Protein AF-A0A087SQ66-F1 (afdb_monomer_lite)

Organism: Auxenochlorella protothecoides (NCBI:txid3075)

Sequence (117 aa):
MSAVRVSTLQILRPRSTKIIVAVECLKVEQKACSADKDGSVGYHNKGRNNFGTMNDGDDSIGNSDVGHANWGNNNIGKGNRCFNKTGNRKVINDCSLLEFRKHAWVLDSPLPPSKKA

Foldseek 3Di:
DDPDDPDPPPPPDPDDDDDDDQDDDDDVPDDAFDQDPQCEGAECEDHHNEYAYNEDEYCEDEEVEYYECHYFYCEYEDNHHAYNHYYYDDDPDPDDVVRCVVRVVPSPRPDDPPDDD

Radius of gyration: 15.57 Å; chains: 1; bounding box: 50×26×34 Å

Secondary structure (DSSP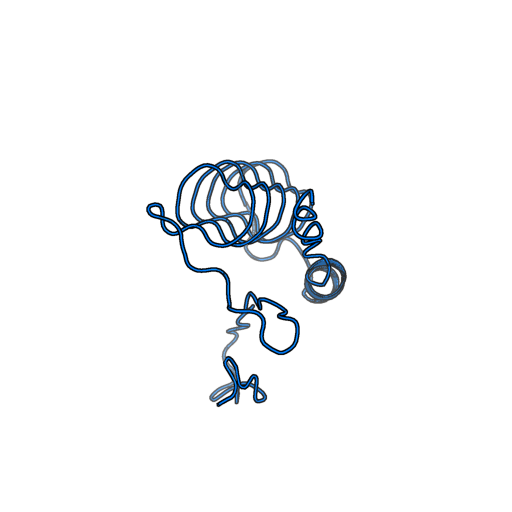, 8-state):
--S---------S-SS--PPPP-----TTPPPPPP-TTS-EEES-BSSS-EEES-EEES-EEES-EEES-EEES-EEES-EEES-BS---SS-SS-HHHHHHHTT----PPPPP---

pLDDT: mean 73.77, std 20.64, range [26.67, 98.19]

Structure (mmCIF, N/CA/C/O backbone):
data_AF-A0A087SQ66-F1
#
_entry.id   AF-A0A087SQ66-F1
#
loop_
_atom_site.group_PDB
_atom_site.id
_atom_site.type_symbol
_atom_site.label_atom_id
_atom_site.label_alt_id
_atom_site.label_comp_id
_atom_site.label_asym_id
_atom_site.label_entity_id
_atom_site.label_seq_id
_atom_site.pdbx_PDB_ins_code
_atom_site.Cartn_x
_atom_site.Cartn_y
_atom_site.Cartn_z
_atom_site.occupancy
_atom_site.B_iso_or_equiv
_atom_site.auth_seq_id
_atom_site.auth_comp_id
_atom_site.auth_asym_id
_atom_site.auth_atom_id
_atom_site.pdbx_PDB_model_num
ATOM 1 N N . MET A 1 1 ? -23.210 -12.530 13.214 1.00 34.12 1 MET A N 1
ATOM 2 C CA . MET A 1 1 ? -21.766 -12.812 13.051 1.00 34.12 1 MET A CA 1
ATOM 3 C C . MET A 1 1 ? -21.075 -11.497 12.739 1.00 34.12 1 MET A C 1
ATOM 5 O O . MET A 1 1 ? -21.496 -10.836 11.801 1.00 34.12 1 MET A O 1
ATOM 9 N N . SER A 1 2 ? -20.102 -11.070 13.544 1.00 26.67 2 SER A N 1
ATOM 10 C CA . SER A 1 2 ? -19.369 -9.819 13.295 1.00 26.67 2 SER A CA 1
ATOM 11 C C . SER A 1 2 ? -18.271 -10.061 12.262 1.00 26.67 2 SER A C 1
ATOM 13 O O . SER A 1 2 ? -17.479 -10.982 12.438 1.00 26.67 2 SER A O 1
ATOM 15 N N . ALA A 1 3 ? -18.226 -9.241 11.207 1.00 30.75 3 ALA A N 1
ATOM 16 C CA . ALA A 1 3 ? -17.282 -9.396 10.096 1.00 30.75 3 ALA A CA 1
ATOM 17 C C . ALA A 1 3 ? -15.813 -9.203 10.513 1.00 30.75 3 ALA A C 1
ATOM 19 O O . ALA A 1 3 ? -14.926 -9.785 9.903 1.00 30.75 3 ALA A O 1
ATOM 20 N N . VAL A 1 4 ? -15.553 -8.459 11.593 1.00 29.55 4 VAL A N 1
ATOM 21 C CA . VAL A 1 4 ? -14.237 -8.372 12.234 1.00 29.55 4 VAL A CA 1
ATOM 22 C C . VAL A 1 4 ? -14.434 -8.189 13.738 1.00 29.55 4 VAL A C 1
ATOM 24 O O . VAL A 1 4 ? -15.191 -7.322 14.176 1.00 29.55 4 VAL A O 1
ATOM 27 N N . ARG A 1 5 ? -13.743 -9.000 14.547 1.00 29.88 5 ARG A N 1
ATOM 28 C CA . ARG A 1 5 ? -13.619 -8.809 15.997 1.00 29.88 5 ARG A CA 1
ATOM 29 C C . ARG A 1 5 ? -12.195 -8.347 16.274 1.00 29.88 5 ARG A C 1
ATOM 31 O O . ARG A 1 5 ? -11.292 -9.165 16.409 1.00 29.88 5 ARG A O 1
ATOM 38 N N . VAL A 1 6 ? -11.990 -7.034 16.337 1.00 36.66 6 VAL A N 1
ATOM 39 C CA . VAL A 1 6 ? -10.706 -6.462 16.760 1.00 36.66 6 VAL A CA 1
ATOM 40 C C . VAL A 1 6 ? -10.644 -6.546 18.287 1.00 36.66 6 VAL A C 1
ATOM 42 O O . VAL A 1 6 ? -10.864 -5.569 18.994 1.00 36.66 6 VAL A O 1
ATOM 45 N N . SER A 1 7 ? -10.424 -7.749 18.824 1.00 38.28 7 SER A N 1
ATOM 46 C CA . SER A 1 7 ? -9.922 -7.856 20.194 1.00 38.28 7 SER A CA 1
ATOM 47 C C . SER A 1 7 ? -8.519 -7.264 20.231 1.00 38.28 7 SER A C 1
ATOM 49 O O . SER A 1 7 ? -7.805 -7.310 19.227 1.00 38.28 7 SER A O 1
ATOM 51 N N . THR A 1 8 ? -8.105 -6.739 21.383 1.00 40.25 8 THR A N 1
ATOM 52 C CA . THR A 1 8 ? -6.703 -6.412 21.653 1.00 40.25 8 THR A CA 1
ATOM 53 C C . THR A 1 8 ? -5.856 -7.592 21.201 1.00 40.25 8 THR A C 1
ATOM 55 O O . THR A 1 8 ? -5.949 -8.678 21.771 1.00 40.25 8 THR A O 1
ATOM 58 N N . LEU A 1 9 ? -5.106 -7.407 20.113 1.00 46.34 9 LEU A N 1
ATOM 59 C CA . LEU A 1 9 ? -4.215 -8.421 19.582 1.00 46.34 9 LEU A CA 1
ATOM 60 C C . LEU A 1 9 ? -3.255 -8.757 20.720 1.00 46.34 9 LEU A C 1
ATOM 62 O O . LEU A 1 9 ? -2.456 -7.908 21.122 1.00 46.34 9 LEU A O 1
ATOM 66 N N . GLN A 1 10 ? -3.421 -9.927 21.334 1.00 40.41 10 GLN A N 1
ATOM 67 C CA . GLN A 1 10 ? -2.623 -10.288 22.493 1.00 40.41 10 GLN A CA 1
ATOM 68 C C . GLN A 1 10 ? -1.187 -10.415 21.988 1.00 40.41 10 GLN A C 1
ATOM 70 O O . GLN A 1 10 ? -0.874 -11.282 21.174 1.00 40.41 10 GLN A O 1
ATOM 75 N N . ILE A 1 11 ? -0.328 -9.476 22.384 1.00 47.03 11 ILE A N 1
ATOM 76 C CA . ILE A 1 11 ? 1.077 -9.470 21.987 1.00 47.03 11 ILE A CA 1
ATOM 77 C C . ILE A 1 11 ? 1.724 -10.653 22.708 1.00 47.03 11 ILE A C 1
ATOM 79 O O . ILE A 1 11 ? 2.097 -10.553 23.872 1.00 47.03 11 ILE A O 1
ATOM 83 N N . LEU A 1 12 ? 1.808 -11.795 22.020 1.00 45.75 12 LEU A N 1
ATOM 84 C CA . LEU A 1 12 ? 2.197 -13.075 22.617 1.00 45.75 12 LEU A CA 1
ATOM 85 C C . LEU A 1 12 ? 3.647 -13.102 23.121 1.00 45.75 12 LEU A C 1
ATOM 87 O O . LEU A 1 12 ? 3.969 -13.980 23.912 1.00 45.75 12 LEU A O 1
ATOM 91 N N . ARG A 1 13 ? 4.512 -12.161 22.701 1.00 48.34 13 ARG A N 1
ATOM 92 C CA . ARG A 1 13 ? 5.899 -11.974 23.175 1.00 48.34 13 ARG A CA 1
ATOM 93 C C . ARG A 1 13 ? 6.389 -10.543 22.881 1.00 48.34 13 ARG A C 1
ATOM 95 O O . ARG A 1 13 ? 6.187 -10.066 21.763 1.00 48.34 13 ARG A O 1
ATOM 102 N N . PRO A 1 14 ? 7.100 -9.866 23.804 1.00 43.00 14 PRO A N 1
ATOM 103 C CA . PRO A 1 14 ? 7.716 -8.566 23.551 1.00 43.00 14 PRO A CA 1
ATOM 104 C C . PRO A 1 14 ? 8.970 -8.735 22.678 1.00 43.00 14 PRO A C 1
ATOM 106 O O . PRO A 1 14 ? 10.099 -8.716 23.156 1.00 43.00 14 PRO A O 1
ATOM 109 N N . ARG A 1 15 ? 8.782 -8.921 21.370 1.00 42.44 15 ARG A N 1
ATOM 110 C CA . ARG A 1 15 ? 9.817 -8.682 20.354 1.00 42.44 15 ARG A CA 1
ATOM 111 C C . ARG A 1 15 ? 9.201 -7.900 19.195 1.00 42.44 15 ARG A C 1
ATOM 113 O O . ARG A 1 15 ? 8.535 -8.473 18.340 1.00 42.44 15 ARG A O 1
ATOM 120 N N . SER A 1 16 ? 9.373 -6.576 19.285 1.00 54.31 16 SER A N 1
ATOM 121 C CA . SER A 1 16 ? 9.399 -5.515 18.250 1.00 54.31 16 SER A CA 1
ATOM 122 C C . SER A 1 16 ? 8.423 -5.515 17.061 1.00 54.31 16 SER A C 1
ATOM 124 O O . SER A 1 16 ? 8.522 -4.622 16.222 1.00 54.31 16 SER A O 1
ATOM 126 N N . THR A 1 17 ? 7.456 -6.422 16.966 1.00 50.44 17 THR A N 1
ATOM 127 C CA . THR A 1 17 ? 6.566 -6.481 15.804 1.00 50.44 17 THR A CA 1
ATOM 128 C C . THR A 1 17 ? 5.326 -5.645 16.076 1.00 50.44 17 THR A C 1
ATOM 130 O O . THR A 1 17 ? 4.372 -6.088 16.711 1.00 50.44 17 THR A O 1
ATOM 133 N N . LYS A 1 18 ? 5.357 -4.393 15.618 1.00 51.81 18 LYS A N 1
ATOM 134 C CA . LYS A 1 18 ? 4.168 -3.543 15.540 1.00 51.81 18 LYS A CA 1
ATOM 135 C C . LYS A 1 18 ? 3.456 -3.873 14.232 1.00 51.81 18 LYS A C 1
ATOM 137 O O . LYS A 1 18 ? 3.949 -3.535 13.162 1.00 51.81 18 LYS A O 1
ATOM 142 N N . ILE A 1 19 ? 2.329 -4.568 14.332 1.00 51.38 19 ILE A N 1
ATOM 143 C CA . ILE A 1 19 ? 1.433 -4.813 13.203 1.00 51.38 19 ILE A CA 1
ATOM 144 C C . ILE A 1 19 ? 0.613 -3.541 13.020 1.00 51.38 19 ILE A C 1
ATOM 146 O O . ILE A 1 19 ? -0.027 -3.076 13.963 1.00 51.38 19 ILE A O 1
ATOM 150 N N . ILE A 1 20 ? 0.643 -2.966 11.828 1.00 54.22 20 ILE A N 1
ATOM 151 C CA . ILE A 1 20 ? -0.335 -1.955 11.443 1.00 54.22 20 ILE A CA 1
ATOM 152 C C . ILE A 1 20 ? -1.346 -2.702 10.569 1.00 54.22 20 ILE A C 1
ATOM 154 O O . ILE A 1 20 ? -0.986 -3.361 9.594 1.00 54.22 20 ILE A O 1
ATOM 158 N N . VAL A 1 21 ? -2.600 -2.660 10.999 1.00 58.91 21 VAL A N 1
ATOM 159 C CA . VAL A 1 21 ? -3.731 -3.323 10.353 1.00 58.91 21 VAL A CA 1
ATOM 160 C C . VAL A 1 21 ? -4.468 -2.253 9.564 1.00 58.91 21 VAL A C 1
ATOM 162 O O . VAL A 1 21 ? -4.837 -1.227 10.136 1.00 58.91 21 VAL A O 1
ATOM 165 N N . ALA A 1 22 ? -4.670 -2.476 8.270 1.00 62.38 22 ALA A N 1
ATOM 166 C CA . ALA A 1 22 ? -5.616 -1.680 7.510 1.00 62.38 22 ALA A CA 1
ATOM 167 C C . ALA A 1 22 ? -7.026 -2.196 7.833 1.00 62.38 22 ALA A C 1
ATOM 169 O O . ALA A 1 22 ? -7.284 -3.397 7.748 1.00 62.38 22 ALA A O 1
ATOM 170 N N . VAL A 1 23 ? -7.906 -1.309 8.296 1.00 67.44 23 VAL A N 1
ATOM 171 C CA . VAL A 1 23 ? -9.267 -1.654 8.722 1.00 67.44 23 VAL A CA 1
ATOM 172 C C . VAL A 1 23 ? -10.240 -0.926 7.813 1.00 67.44 23 VAL A C 1
ATOM 174 O O . VAL A 1 23 ? -10.159 0.290 7.664 1.00 67.44 23 VAL A O 1
ATOM 177 N N . GLU A 1 24 ? -11.168 -1.670 7.224 1.00 68.38 24 GLU A N 1
ATOM 178 C CA . GLU A 1 24 ? -12.307 -1.089 6.528 1.00 68.38 24 GLU A CA 1
ATOM 179 C C . GLU A 1 24 ? -13.423 -0.807 7.542 1.00 68.38 24 GLU A C 1
ATOM 181 O O . GLU A 1 24 ? -13.932 -1.715 8.205 1.00 68.38 24 GLU A O 1
ATOM 186 N N . CYS A 1 25 ? -13.799 0.463 7.681 1.00 70.44 25 CYS A N 1
ATOM 187 C CA . CYS A 1 25 ? -14.928 0.867 8.510 1.00 70.44 25 CYS A CA 1
ATOM 188 C C . CYS A 1 25 ? -16.224 0.756 7.701 1.00 70.44 25 CYS A C 1
ATOM 190 O O . CYS A 1 25 ? -16.439 1.504 6.750 1.00 70.44 25 CYS A O 1
ATOM 192 N N . LEU A 1 26 ? -17.103 -0.156 8.108 1.00 71.62 26 LEU A N 1
ATOM 193 C CA . LEU A 1 26 ? -18.373 -0.419 7.437 1.00 71.62 26 LEU A CA 1
ATOM 194 C C . LEU A 1 26 ? -19.543 0.122 8.252 1.00 71.62 26 LEU A C 1
ATOM 196 O O . LEU A 1 26 ? -19.584 -0.024 9.477 1.00 71.62 26 LEU A O 1
ATOM 200 N N . LYS A 1 27 ? -20.533 0.702 7.569 1.00 77.88 27 LYS A N 1
ATOM 201 C CA . LYS A 1 27 ? -21.846 0.928 8.181 1.00 77.88 27 LYS A CA 1
ATOM 202 C C . LYS A 1 27 ? -22.490 -0.420 8.503 1.00 77.88 27 LYS A C 1
ATOM 204 O O . LYS A 1 27 ? -22.183 -1.432 7.872 1.00 77.88 27 LYS A O 1
ATOM 209 N N . VAL A 1 28 ? -23.400 -0.427 9.475 1.00 80.12 28 VAL A N 1
ATOM 210 C CA . VAL A 1 28 ? -24.210 -1.616 9.778 1.00 80.12 28 VAL A CA 1
ATOM 211 C C . VAL A 1 28 ? -24.853 -2.108 8.473 1.00 80.12 28 VAL A C 1
ATOM 213 O O . VAL A 1 28 ? -25.337 -1.299 7.686 1.00 80.12 28 VAL A O 1
ATOM 216 N N . GLU A 1 29 ? -24.782 -3.419 8.229 1.00 83.12 29 GLU A N 1
ATOM 217 C CA . GLU A 1 29 ? -25.274 -4.112 7.020 1.00 83.12 29 GLU A CA 1
ATOM 218 C C . GLU A 1 29 ? -24.502 -3.865 5.710 1.00 83.12 29 GLU A C 1
ATOM 220 O O . GLU A 1 29 ? -24.735 -4.568 4.723 1.00 83.12 29 GLU A O 1
ATOM 225 N N . GLN A 1 30 ? -23.538 -2.940 5.679 1.00 77.69 30 GLN A N 1
ATOM 226 C CA . GLN A 1 30 ? -22.671 -2.765 4.517 1.00 77.69 30 GLN A CA 1
ATOM 227 C C . GLN A 1 30 ? -21.697 -3.946 4.402 1.00 77.69 30 GLN A C 1
ATOM 229 O O . GLN A 1 30 ? -21.101 -4.389 5.385 1.00 77.69 30 GLN A O 1
ATOM 234 N N . LYS A 1 31 ? -21.528 -4.460 3.182 1.00 79.81 31 LYS A N 1
ATOM 235 C CA . LYS A 1 31 ? -20.542 -5.505 2.886 1.00 79.81 31 LYS A CA 1
ATOM 236 C C . LYS A 1 31 ? -19.156 -4.889 2.707 1.00 79.81 31 LYS A C 1
ATOM 238 O O . LYS A 1 31 ? -19.044 -3.795 2.160 1.00 79.81 31 LYS A O 1
ATOM 243 N N . ALA A 1 32 ? -18.138 -5.628 3.140 1.00 76.44 32 ALA A N 1
ATOM 244 C CA . ALA A 1 32 ? -16.738 -5.291 2.911 1.00 76.44 32 ALA A CA 1
ATOM 245 C C . ALA A 1 32 ? -16.427 -5.189 1.414 1.00 76.44 32 ALA A C 1
ATOM 247 O O . ALA A 1 32 ? -16.987 -5.945 0.607 1.00 76.44 32 ALA A O 1
ATOM 248 N N . CYS A 1 33 ? -15.511 -4.292 1.056 1.00 76.19 33 CYS A N 1
ATOM 249 C CA . CYS A 1 33 ? -14.928 -4.269 -0.274 1.00 76.19 33 CYS A CA 1
ATOM 250 C C . CYS A 1 33 ? -14.246 -5.616 -0.544 1.00 76.19 33 CYS A C 1
ATOM 252 O O . CYS A 1 33 ? -13.451 -6.115 0.252 1.00 76.19 33 CYS A O 1
ATOM 254 N N . SER A 1 34 ? -14.574 -6.221 -1.682 1.00 82.62 34 SER A N 1
ATOM 255 C CA . SER A 1 34 ? -13.848 -7.387 -2.182 1.00 82.62 34 SER A CA 1
ATOM 256 C C . SER A 1 34 ? -12.689 -6.918 -3.048 1.00 82.62 34 SER A C 1
ATOM 258 O O . SER A 1 34 ? -12.791 -5.874 -3.693 1.00 82.62 34 SER A O 1
ATOM 260 N N . ALA A 1 35 ? -11.606 -7.690 -3.065 1.00 85.56 35 ALA A N 1
ATOM 261 C CA . ALA A 1 35 ? -10.520 -7.435 -3.996 1.00 85.56 35 ALA A CA 1
ATOM 262 C C . ALA A 1 35 ? -11.022 -7.556 -5.442 1.00 85.56 35 ALA A C 1
ATOM 264 O O . ALA A 1 35 ? -11.828 -8.439 -5.753 1.00 85.56 35 ALA A O 1
ATOM 265 N N . ASP A 1 36 ? -10.551 -6.670 -6.314 1.00 84.25 36 ASP A N 1
ATOM 266 C CA . ASP A 1 36 ? -10.732 -6.813 -7.753 1.00 84.25 36 ASP A CA 1
ATOM 267 C C . ASP A 1 36 ? -9.839 -7.934 -8.324 1.00 84.25 36 ASP A C 1
ATOM 269 O O . ASP A 1 36 ? -9.138 -8.649 -7.602 1.00 84.25 36 ASP A O 1
ATOM 273 N N . LYS A 1 37 ? -9.867 -8.109 -9.651 1.00 93.12 37 LYS A N 1
ATOM 274 C CA . LYS A 1 37 ? -9.070 -9.129 -10.356 1.00 93.12 37 LYS A CA 1
ATOM 275 C C . LYS A 1 37 ? -7.554 -8.976 -10.153 1.00 93.12 37 LYS A C 1
ATOM 277 O O . LYS A 1 37 ? -6.820 -9.938 -10.351 1.00 93.12 37 LYS A O 1
ATOM 282 N N . ASP A 1 38 ? -7.112 -7.773 -9.802 1.00 89.38 38 ASP A N 1
ATOM 283 C CA . ASP A 1 38 ? -5.717 -7.380 -9.643 1.00 89.38 38 ASP A CA 1
ATOM 284 C C . ASP A 1 38 ? -5.302 -7.400 -8.158 1.00 89.38 38 ASP A C 1
ATOM 286 O O . ASP A 1 38 ? -4.187 -7.008 -7.815 1.00 89.38 38 ASP A O 1
ATOM 290 N N . GLY A 1 39 ? -6.182 -7.882 -7.269 1.00 88.31 39 GLY A N 1
ATOM 291 C CA . GLY A 1 39 ? -5.935 -7.989 -5.833 1.00 88.31 39 GLY A CA 1
ATOM 292 C C . GLY A 1 39 ? -6.115 -6.673 -5.076 1.00 88.31 39 GLY A C 1
ATOM 293 O O . GLY A 1 39 ? -5.826 -6.621 -3.880 1.00 88.31 39 GLY A O 1
ATOM 294 N N . SER A 1 40 ? -6.577 -5.612 -5.742 1.00 87.62 40 SER A N 1
ATOM 295 C CA . SER A 1 40 ? -6.727 -4.292 -5.136 1.00 87.62 40 SER A CA 1
ATOM 296 C C . SER A 1 40 ? -8.067 -4.162 -4.408 1.00 87.62 40 SER A C 1
ATOM 298 O O . SER A 1 40 ? -9.110 -4.587 -4.899 1.00 87.62 40 SER A O 1
ATOM 300 N N . VAL A 1 41 ? -8.045 -3.547 -3.227 1.00 86.44 41 VAL A N 1
ATOM 301 C CA . VAL A 1 41 ? -9.205 -3.286 -2.367 1.00 86.44 41 VAL A CA 1
ATOM 302 C C . VAL A 1 41 ? -9.335 -1.780 -2.149 1.00 86.44 41 VAL A C 1
ATOM 304 O O . VAL A 1 41 ? -8.398 -1.120 -1.702 1.00 86.44 41 VAL A O 1
ATOM 307 N N . GLY A 1 42 ? -10.518 -1.238 -2.431 1.00 84.44 42 GLY A N 1
ATOM 308 C CA . GLY A 1 42 ? -10.843 0.176 -2.256 1.00 84.44 42 GLY A CA 1
ATOM 309 C C . GLY A 1 42 ? -11.194 0.860 -3.576 1.00 84.44 42 GLY A C 1
ATOM 310 O O . GLY A 1 42 ? -11.788 0.237 -4.454 1.00 84.44 42 GLY A O 1
ATOM 311 N N . TYR A 1 43 ? -10.894 2.153 -3.710 1.00 86.31 43 TYR A N 1
ATOM 312 C CA . TYR A 1 43 ? -11.461 2.995 -4.771 1.00 86.31 43 TYR A CA 1
ATOM 313 C C . TYR A 1 43 ? -10.393 3.627 -5.670 1.00 86.31 43 TYR A C 1
ATOM 315 O O . TYR A 1 43 ? -9.466 4.261 -5.182 1.00 86.31 43 TYR A O 1
ATOM 323 N N . HIS A 1 44 ? -10.552 3.513 -6.993 1.00 92.62 44 HIS A N 1
ATOM 324 C CA . HIS A 1 44 ? -9.673 4.140 -7.997 1.00 92.62 44 HIS A CA 1
ATOM 325 C C . HIS A 1 44 ? -8.171 3.833 -7.866 1.00 92.62 44 HIS A C 1
ATOM 327 O O . HIS A 1 44 ? -7.335 4.645 -8.259 1.00 92.62 44 HIS A O 1
ATOM 333 N N . ASN A 1 45 ? -7.813 2.651 -7.373 1.00 92.38 45 ASN A N 1
ATOM 334 C CA . ASN A 1 45 ? -6.433 2.190 -7.469 1.00 92.38 45 ASN A CA 1
ATOM 335 C C . ASN A 1 45 ? -6.111 1.786 -8.919 1.00 92.38 45 ASN A C 1
ATOM 337 O O . ASN A 1 45 ? -6.959 1.229 -9.618 1.00 92.38 45 ASN A O 1
ATOM 341 N N . LYS A 1 46 ? -4.886 2.056 -9.366 1.00 97.06 46 LYS A N 1
ATOM 342 C CA . LYS A 1 46 ? -4.324 1.576 -10.630 1.00 97.06 46 LYS A CA 1
ATOM 343 C C . LYS A 1 46 ? -3.114 0.706 -10.325 1.00 97.06 46 LYS A C 1
ATOM 345 O O . LYS A 1 46 ? -2.266 1.121 -9.545 1.00 97.06 46 LYS A O 1
ATOM 350 N N . GLY A 1 47 ? -3.031 -0.456 -10.966 1.00 95.88 47 GLY A N 1
ATOM 351 C CA . GLY A 1 47 ? -2.040 -1.488 -10.653 1.00 95.88 47 GLY A CA 1
ATOM 352 C C . GLY A 1 47 ? -2.590 -2.528 -9.675 1.00 95.88 47 GLY A C 1
ATOM 353 O O . GLY A 1 47 ? -3.806 -2.659 -9.519 1.00 95.88 47 GLY A O 1
ATOM 354 N N . ARG A 1 48 ? -1.703 -3.313 -9.065 1.00 94.88 48 ARG A N 1
ATOM 355 C CA . ARG A 1 48 ? -2.051 -4.550 -8.348 1.00 94.88 48 ARG A CA 1
ATOM 356 C C . ARG A 1 48 ? -1.876 -4.434 -6.840 1.00 94.88 48 ARG A C 1
ATOM 358 O O . ARG A 1 48 ? -1.006 -3.715 -6.356 1.00 94.88 48 ARG A O 1
ATOM 365 N N . ASN A 1 49 ? -2.653 -5.231 -6.108 1.00 92.00 49 ASN A N 1
ATOM 366 C CA . ASN A 1 49 ? -2.535 -5.438 -4.661 1.00 92.00 49 ASN A CA 1
ATOM 367 C C . ASN A 1 49 ? -2.546 -4.149 -3.817 1.00 92.00 49 ASN A C 1
ATOM 369 O O . ASN A 1 49 ? -1.907 -4.085 -2.765 1.00 92.00 49 ASN A O 1
ATOM 373 N N . ASN A 1 50 ? -3.246 -3.108 -4.264 1.00 90.00 50 ASN A N 1
ATOM 374 C CA . ASN A 1 50 ? -3.332 -1.863 -3.509 1.00 90.00 50 ASN A CA 1
ATOM 375 C C . ASN A 1 50 ? -4.481 -1.916 -2.504 1.00 90.00 50 ASN A C 1
ATOM 377 O O . ASN A 1 50 ? -5.575 -2.363 -2.839 1.00 90.00 50 ASN A O 1
ATOM 381 N N . PHE A 1 51 ? -4.271 -1.397 -1.299 1.00 88.25 51 PHE A N 1
ATOM 382 C CA . PHE A 1 51 ? -5.319 -1.219 -0.298 1.00 88.25 51 PHE A CA 1
ATOM 383 C C . PHE A 1 51 ? -5.522 0.269 -0.007 1.00 88.25 51 PHE A C 1
ATOM 385 O O . PHE A 1 51 ? -4.613 0.931 0.489 1.00 88.25 51 PHE A O 1
ATOM 392 N N . GLY A 1 52 ? -6.727 0.781 -0.249 1.00 86.88 52 GLY A N 1
ATOM 393 C CA . GLY A 1 52 ? -7.102 2.172 0.019 1.00 86.88 52 GLY A CA 1
ATOM 394 C C . GLY A 1 52 ? -7.590 2.885 -1.236 1.00 86.88 52 GLY A C 1
ATOM 395 O O . GLY A 1 52 ? -8.331 2.285 -2.019 1.00 86.88 52 GLY A O 1
ATOM 396 N N . THR A 1 53 ? -7.247 4.161 -1.423 1.00 89.00 53 THR A N 1
ATOM 397 C CA . THR A 1 53 ? -7.827 4.965 -2.511 1.00 89.00 53 THR A CA 1
ATOM 398 C C . THR A 1 53 ? -6.802 5.677 -3.387 1.00 89.00 53 THR A C 1
ATOM 400 O O . THR A 1 53 ? -5.799 6.187 -2.907 1.00 89.00 53 THR A O 1
ATOM 403 N N . MET A 1 54 ? -7.078 5.756 -4.690 1.00 94.44 54 MET A N 1
ATOM 404 C CA . MET A 1 54 ? -6.311 6.558 -5.655 1.00 94.44 54 MET A CA 1
ATOM 405 C C . MET A 1 54 ? -4.802 6.259 -5.706 1.00 94.44 54 MET A C 1
ATOM 407 O O . MET A 1 54 ? -4.018 7.135 -6.064 1.00 94.44 54 MET A O 1
ATOM 411 N N . ASN A 1 55 ? -4.376 5.039 -5.373 1.00 94.06 55 ASN A N 1
ATOM 412 C CA . ASN A 1 55 ? -2.971 4.659 -5.509 1.00 94.06 55 ASN A CA 1
ATOM 413 C C . ASN A 1 55 ? -2.641 4.348 -6.977 1.00 94.06 55 ASN A C 1
ATOM 415 O O . ASN A 1 55 ? -3.438 3.709 -7.664 1.00 94.06 55 ASN A O 1
ATOM 419 N N . ASP A 1 56 ? -1.476 4.781 -7.455 1.00 98.00 56 ASP A N 1
ATOM 420 C CA . ASP A 1 56 ? -0.979 4.548 -8.815 1.00 98.00 56 ASP A CA 1
ATOM 421 C C . ASP A 1 56 ? 0.337 3.752 -8.762 1.00 98.00 56 ASP A C 1
ATOM 423 O O . ASP A 1 56 ? 1.418 4.300 -8.521 1.00 98.00 56 ASP A O 1
ATOM 427 N N . GLY A 1 57 ? 0.232 2.431 -8.926 1.00 96.88 57 GLY A N 1
ATOM 428 C CA . GLY A 1 57 ? 1.341 1.483 -8.865 1.00 96.88 57 GLY A CA 1
ATOM 429 C C . GLY A 1 57 ? 0.970 0.182 -8.147 1.00 96.88 57 GLY A C 1
ATOM 430 O O . GLY A 1 57 ? -0.175 -0.244 -8.214 1.00 96.88 57 GLY A O 1
ATOM 431 N N . ASP A 1 58 ? 1.921 -0.481 -7.485 1.00 95.62 58 ASP A N 1
ATOM 432 C CA . ASP A 1 58 ? 1.717 -1.842 -6.954 1.00 95.62 58 ASP A CA 1
ATOM 433 C C . ASP A 1 58 ? 1.986 -1.939 -5.438 1.00 95.62 58 ASP A C 1
ATOM 435 O O . ASP A 1 58 ? 2.893 -1.291 -4.906 1.00 95.62 58 ASP A O 1
ATOM 439 N N . ASP A 1 59 ? 1.253 -2.822 -4.756 1.00 93.81 59 ASP A N 1
ATOM 440 C CA . ASP A 1 59 ? 1.464 -3.244 -3.360 1.00 93.81 59 ASP A CA 1
ATOM 441 C C . ASP A 1 59 ? 1.428 -2.101 -2.316 1.00 93.81 59 ASP A C 1
ATOM 443 O O . ASP A 1 59 ? 2.090 -2.179 -1.276 1.00 93.81 59 ASP A O 1
ATOM 447 N N . SER A 1 60 ? 0.690 -1.016 -2.575 1.00 91.31 60 SER A N 1
ATOM 448 C CA . SER A 1 60 ? 0.622 0.141 -1.668 1.00 91.31 60 SER A CA 1
ATOM 449 C C . SER A 1 60 ? -0.569 0.071 -0.705 1.00 91.31 60 SER A C 1
ATOM 451 O O . SER A 1 60 ? -1.650 -0.393 -1.059 1.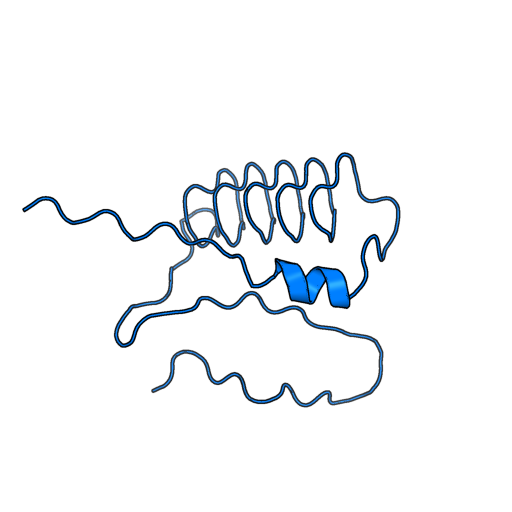00 91.31 60 SER A O 1
ATOM 453 N N . ILE A 1 61 ? -0.378 0.539 0.531 1.00 89.12 61 ILE A N 1
ATOM 454 C CA . ILE A 1 61 ? -1.403 0.609 1.582 1.00 89.12 61 ILE A CA 1
ATOM 455 C C . ILE A 1 61 ? -1.566 2.067 1.988 1.00 89.12 61 ILE A C 1
ATOM 457 O O . ILE A 1 61 ? -0.721 2.609 2.706 1.00 89.12 61 ILE A O 1
ATOM 461 N N . GLY A 1 62 ? -2.662 2.696 1.584 1.00 87.88 62 GLY A N 1
ATOM 462 C CA . GLY A 1 62 ? -2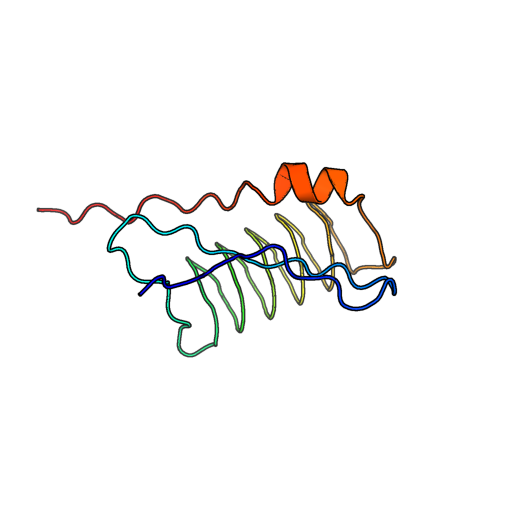.731 4.137 1.706 1.00 87.88 62 GLY A CA 1
ATOM 463 C C . GLY A 1 62 ? -3.675 4.843 0.764 1.00 87.88 62 G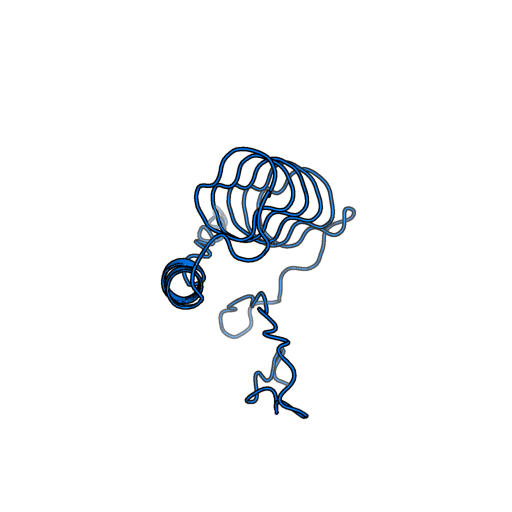LY A C 1
ATOM 464 O O . GLY A 1 62 ? -4.516 4.221 0.113 1.00 87.88 62 GLY A O 1
ATOM 465 N N . ASN A 1 63 ? -3.502 6.160 0.694 1.00 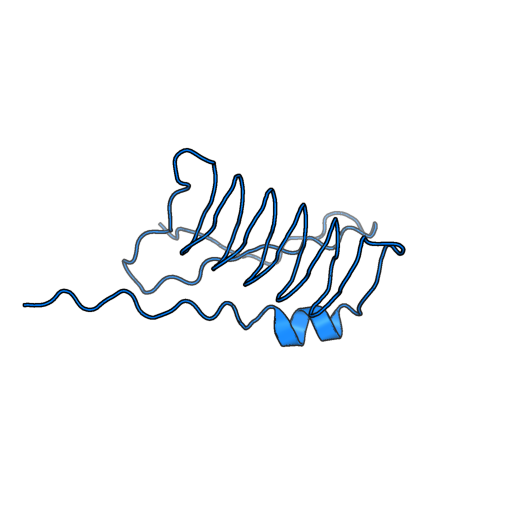89.06 63 ASN A N 1
ATOM 466 C CA . ASN A 1 63 ? -4.176 6.995 -0.286 1.00 89.06 63 ASN A CA 1
ATOM 467 C C . ASN A 1 63 ? -3.195 7.822 -1.107 1.00 89.06 63 ASN A C 1
ATOM 469 O O . ASN A 1 63 ? -2.269 8.423 -0.554 1.00 89.06 63 ASN A O 1
ATOM 473 N N . SER A 1 64 ? -3.475 7.933 -2.404 1.00 94.94 64 SER A N 1
ATOM 474 C CA . SER A 1 64 ? -2.730 8.784 -3.337 1.00 94.94 64 SER A CA 1
ATOM 475 C C . SER A 1 64 ? -1.223 8.499 -3.359 1.00 94.94 64 SER A C 1
ATOM 477 O O . SER A 1 64 ? -0.416 9.400 -3.599 1.00 94.94 64 SER A O 1
ATOM 479 N N . ASP A 1 65 ? -0.823 7.257 -3.079 1.00 94.50 65 ASP A N 1
ATOM 480 C CA . ASP A 1 65 ? 0.562 6.832 -3.227 1.00 94.50 65 ASP A CA 1
ATOM 481 C C . ASP A 1 65 ? 0.864 6.550 -4.707 1.00 94.50 65 ASP A C 1
ATOM 483 O O . ASP A 1 65 ? 0.063 5.951 -5.421 1.00 94.50 65 ASP A O 1
ATOM 487 N N . VAL A 1 66 ? 2.047 6.949 -5.169 1.00 98.19 66 VAL A N 1
ATOM 488 C CA . VAL A 1 66 ? 2.553 6.695 -6.521 1.00 98.19 66 VAL A CA 1
ATOM 489 C C . VAL A 1 66 ? 3.832 5.868 -6.429 1.00 98.19 66 VAL A C 1
ATOM 491 O O . VAL A 1 66 ? 4.794 6.268 -5.769 1.00 98.19 66 VAL A O 1
ATOM 494 N N . GLY A 1 67 ? 3.881 4.725 -7.109 1.00 97.38 67 GLY A N 1
ATOM 495 C CA . GLY A 1 67 ? 5.040 3.831 -7.126 1.00 97.38 67 GLY A CA 1
ATOM 496 C C . GLY A 1 67 ? 4.765 2.476 -6.477 1.00 97.38 67 GLY A C 1
ATOM 497 O O . GLY A 1 67 ? 3.785 1.826 -6.808 1.00 97.38 67 GLY A O 1
ATOM 498 N N . HIS A 1 68 ? 5.663 1.973 -5.629 1.00 96.31 68 HIS A N 1
ATOM 499 C CA . HIS A 1 68 ? 5.589 0.572 -5.192 1.00 96.31 68 HIS A CA 1
ATOM 500 C C . HIS A 1 68 ? 5.829 0.374 -3.698 1.00 96.31 68 HIS A C 1
ATOM 502 O O . HIS A 1 68 ? 6.803 0.889 -3.145 1.00 96.31 68 HIS A O 1
ATOM 508 N N . ALA A 1 69 ? 5.011 -0.465 -3.065 1.00 92.62 69 ALA A N 1
ATOM 509 C CA . ALA A 1 69 ? 5.153 -0.864 -1.665 1.00 92.62 69 ALA A CA 1
ATOM 510 C C . ALA A 1 69 ? 5.170 0.313 -0.670 1.00 92.62 69 ALA A C 1
ATOM 512 O O . ALA A 1 69 ? 5.902 0.282 0.328 1.00 92.62 69 ALA A O 1
ATOM 513 N N . ASN A 1 70 ? 4.407 1.371 -0.952 1.00 91.62 70 ASN A N 1
ATOM 514 C CA . ASN A 1 70 ? 4.280 2.512 -0.051 1.00 91.62 70 ASN A CA 1
ATOM 515 C C . ASN A 1 70 ? 3.225 2.246 1.026 1.00 91.62 70 ASN A C 1
ATOM 517 O O . ASN A 1 70 ? 2.260 1.518 0.818 1.00 91.62 70 ASN A O 1
ATOM 521 N N . TRP A 1 71 ? 3.443 2.820 2.203 1.00 89.12 71 TRP A N 1
ATOM 522 C CA . TRP A 1 71 ? 2.522 2.773 3.321 1.00 89.12 71 TRP A CA 1
ATOM 523 C C . TRP A 1 71 ? 2.345 4.152 3.932 1.00 89.12 71 TRP A C 1
ATOM 525 O O . TRP A 1 71 ? 3.251 4.664 4.597 1.00 89.12 71 TRP A O 1
ATOM 535 N N . GLY A 1 72 ? 1.148 4.697 3.775 1.00 87.62 72 GLY A N 1
ATOM 536 C CA . GLY A 1 72 ? 0.703 5.938 4.381 1.00 87.62 72 GLY A CA 1
ATOM 537 C C . GLY A 1 72 ? -0.119 6.710 3.373 1.00 87.62 72 GLY A C 1
ATOM 538 O O . GLY A 1 72 ? -1.008 6.132 2.782 1.00 87.62 72 GLY A O 1
ATOM 539 N N . ASN A 1 73 ? 0.121 8.005 3.204 1.00 89.38 73 ASN A N 1
ATOM 540 C CA . ASN A 1 73 ? -0.604 8.791 2.209 1.00 89.38 73 ASN A CA 1
ATOM 541 C C . ASN A 1 73 ? 0.364 9.702 1.455 1.00 89.38 73 ASN A C 1
ATOM 543 O O . ASN A 1 73 ? 1.305 10.233 2.060 1.00 89.38 73 ASN A O 1
ATOM 547 N N . ASN A 1 74 ? 0.066 9.958 0.182 1.00 93.31 74 ASN A N 1
ATOM 548 C CA . ASN A 1 74 ? 0.779 10.897 -0.687 1.00 93.31 74 ASN A CA 1
ATOM 549 C C . ASN A 1 74 ? 2.285 10.605 -0.815 1.00 93.31 74 ASN A C 1
ATOM 551 O O . ASN A 1 74 ? 3.102 11.529 -0.865 1.00 93.31 74 ASN A O 1
ATOM 555 N N . ASN A 1 75 ? 2.691 9.338 -0.803 1.00 93.56 75 ASN A N 1
ATOM 556 C CA . ASN A 1 75 ? 4.083 8.971 -1.023 1.00 93.56 75 ASN A CA 1
ATOM 557 C C . ASN A 1 75 ? 4.359 8.757 -2.508 1.00 93.56 75 ASN A C 1
ATOM 559 O O . ASN A 1 75 ? 3.611 8.069 -3.188 1.00 93.56 75 ASN A O 1
ATOM 563 N N . ILE A 1 76 ? 5.484 9.265 -2.999 1.00 97.25 76 ILE A N 1
ATOM 564 C CA . ILE A 1 76 ? 5.948 9.082 -4.374 1.00 97.25 76 ILE A CA 1
ATOM 565 C C . ILE A 1 76 ? 7.285 8.344 -4.339 1.00 97.25 76 ILE A C 1
ATOM 567 O O . ILE A 1 76 ? 8.279 8.878 -3.851 1.00 97.25 76 ILE A O 1
ATOM 571 N N . GLY A 1 77 ? 7.337 7.126 -4.874 1.00 96.31 77 GLY A N 1
ATOM 572 C CA . GLY A 1 77 ? 8.545 6.301 -4.942 1.00 96.31 77 GLY A CA 1
ATOM 573 C C . GLY A 1 77 ? 8.323 4.884 -4.421 1.00 96.31 77 GLY A C 1
ATOM 574 O O . GLY A 1 77 ? 7.242 4.321 -4.589 1.00 96.31 77 GLY A O 1
ATOM 575 N N . LYS A 1 78 ? 9.361 4.280 -3.830 1.00 95.12 78 LYS A N 1
ATOM 576 C CA . LYS A 1 78 ? 9.342 2.876 -3.399 1.00 95.12 78 LYS A CA 1
ATOM 577 C C . LYS A 1 78 ? 9.581 2.691 -1.905 1.00 95.12 78 LYS A C 1
ATOM 579 O O . LYS A 1 78 ? 10.614 3.114 -1.378 1.00 95.12 78 LYS A O 1
ATOM 584 N N . GLY A 1 79 ? 8.704 1.928 -1.257 1.00 91.56 79 GLY A N 1
ATOM 585 C CA . GLY A 1 79 ? 8.918 1.395 0.088 1.00 91.56 79 GLY A CA 1
ATOM 586 C C . GLY A 1 79 ? 8.732 2.401 1.221 1.00 91.56 79 GLY A C 1
ATOM 587 O O . GLY A 1 79 ? 9.121 2.092 2.354 1.00 91.56 79 GLY A O 1
ATOM 588 N N . ASN A 1 80 ? 8.219 3.601 0.938 1.00 90.81 80 ASN A N 1
ATOM 589 C CA . ASN A 1 80 ? 8.058 4.650 1.939 1.00 90.81 80 ASN A CA 1
ATOM 590 C C . ASN A 1 80 ? 7.046 4.197 2.986 1.00 90.81 80 ASN A C 1
ATOM 592 O O . ASN A 1 80 ? 5.986 3.697 2.643 1.00 90.81 80 ASN A O 1
ATOM 596 N N . ARG A 1 81 ? 7.374 4.346 4.270 1.00 87.25 81 ARG A N 1
ATOM 597 C CA . ARG A 1 81 ? 6.463 4.011 5.377 1.00 87.25 81 ARG A CA 1
ATOM 598 C C . ARG A 1 81 ? 6.266 5.243 6.241 1.00 87.25 81 ARG A C 1
ATOM 600 O O . ARG A 1 81 ? 6.905 5.371 7.286 1.00 87.25 81 ARG A O 1
ATOM 607 N N . CYS A 1 82 ? 5.492 6.185 5.715 1.00 86.38 82 CYS A N 1
ATOM 608 C CA . CYS A 1 82 ? 5.252 7.518 6.257 1.00 86.38 82 CYS A CA 1
ATOM 609 C C . CYS A 1 82 ? 4.202 8.247 5.392 1.00 86.38 82 CYS A C 1
ATOM 611 O O . CYS A 1 82 ? 3.530 7.634 4.574 1.00 86.38 82 CYS A O 1
ATOM 613 N N . PHE A 1 83 ? 4.081 9.561 5.546 1.00 88.69 83 PHE A N 1
ATOM 614 C CA . PHE A 1 83 ? 3.215 10.431 4.762 1.00 88.69 83 PHE A CA 1
ATOM 615 C C . PHE A 1 83 ? 4.057 11.463 4.010 1.00 88.69 83 PHE A C 1
ATOM 617 O O . PHE A 1 83 ? 5.068 11.939 4.540 1.00 88.69 83 PHE A O 1
ATOM 624 N N . ASN A 1 84 ? 3.606 11.847 2.814 1.00 92.06 84 ASN A N 1
ATOM 625 C CA . ASN A 1 84 ? 4.191 12.917 2.000 1.00 92.06 84 ASN A CA 1
ATOM 626 C C . ASN A 1 84 ? 5.699 12.734 1.727 1.00 92.06 84 ASN A C 1
ATOM 628 O O . ASN A 1 84 ? 6.469 13.698 1.782 1.00 92.06 84 ASN A O 1
ATOM 632 N N . LYS A 1 85 ? 6.161 11.497 1.505 1.00 92.31 85 LYS A N 1
ATOM 633 C CA . LYS A 1 85 ? 7.567 11.228 1.165 1.00 92.31 85 LYS A CA 1
ATOM 634 C C . LYS A 1 85 ? 7.765 11.146 -0.336 1.00 92.31 85 LYS A C 1
ATOM 636 O O . LYS A 1 85 ? 6.961 10.548 -1.035 1.00 92.31 85 LYS A O 1
ATOM 641 N N . THR A 1 86 ? 8.895 11.666 -0.802 1.00 94.56 86 THR A N 1
ATOM 642 C CA . THR A 1 86 ? 9.317 11.573 -2.201 1.00 94.56 86 THR A CA 1
ATOM 643 C C . THR A 1 86 ? 10.656 10.854 -2.292 1.00 94.56 86 THR A C 1
ATOM 645 O O . THR A 1 86 ? 11.571 11.118 -1.508 1.00 94.56 86 THR A O 1
ATOM 648 N N . GLY A 1 87 ? 10.784 9.970 -3.277 1.00 93.25 87 GLY A N 1
ATOM 649 C CA . GLY A 1 87 ? 11.950 9.124 -3.489 1.00 93.25 87 GLY A CA 1
ATOM 650 C C . GLY A 1 87 ? 11.777 7.733 -2.886 1.00 93.25 87 GLY A C 1
ATOM 651 O O . GLY A 1 87 ? 10.712 7.357 -2.405 1.00 93.25 87 GLY A O 1
ATOM 652 N N . ASN A 1 88 ? 12.841 6.938 -2.943 1.00 92.75 88 ASN A N 1
ATOM 653 C CA . ASN A 1 88 ? 12.831 5.586 -2.396 1.00 92.75 88 ASN A CA 1
ATOM 654 C C . ASN A 1 88 ? 13.288 5.602 -0.943 1.00 92.75 88 ASN A C 1
ATOM 656 O O . ASN A 1 88 ? 14.208 6.341 -0.581 1.00 92.75 88 ASN A O 1
ATOM 660 N N . ARG A 1 89 ? 12.679 4.736 -0.136 1.00 85.12 89 ARG A N 1
ATOM 661 C CA . ARG A 1 89 ? 12.979 4.615 1.285 1.00 85.12 89 ARG A CA 1
ATOM 662 C C . ARG A 1 89 ? 14.463 4.338 1.518 1.00 85.12 89 ARG A C 1
ATOM 664 O O . ARG A 1 89 ? 15.001 3.345 1.027 1.00 85.12 89 ARG A O 1
ATOM 671 N N . LYS A 1 90 ? 15.101 5.186 2.326 1.00 77.06 90 LYS A N 1
ATOM 672 C CA . LYS A 1 90 ? 16.506 5.026 2.741 1.00 77.06 90 LYS A CA 1
ATOM 673 C C . LYS A 1 90 ? 16.649 4.517 4.176 1.00 77.06 90 LYS A C 1
ATOM 675 O O . LYS A 1 90 ? 17.667 3.911 4.493 1.00 77.06 90 LYS A O 1
ATOM 680 N N . VAL A 1 91 ? 15.645 4.731 5.035 1.00 74.94 91 VAL A N 1
ATOM 681 C CA . VAL A 1 91 ? 15.703 4.385 6.465 1.00 74.94 91 VAL A CA 1
ATOM 682 C C . VAL A 1 91 ? 14.464 3.598 6.895 1.00 74.94 91 VAL A C 1
ATOM 684 O O . VAL A 1 91 ? 13.361 3.766 6.381 1.00 74.94 91 VAL A O 1
ATOM 687 N N . ILE A 1 92 ? 14.633 2.693 7.860 1.00 68.00 92 ILE A N 1
ATOM 688 C CA . ILE A 1 92 ? 13.565 1.796 8.323 1.00 68.00 92 ILE A CA 1
ATOM 689 C C . ILE A 1 92 ? 12.468 2.540 9.117 1.00 68.00 92 ILE A C 1
ATOM 691 O O . ILE A 1 92 ? 11.345 2.060 9.159 1.00 68.00 92 ILE A O 1
ATOM 695 N N . ASN A 1 93 ? 12.700 3.718 9.692 1.00 67.25 93 ASN A N 1
ATOM 696 C CA . ASN A 1 93 ? 11.665 4.445 10.444 1.00 67.25 93 ASN A CA 1
ATOM 697 C C . ASN A 1 93 ? 11.681 5.937 10.095 1.00 67.25 93 ASN A C 1
ATOM 699 O O . ASN A 1 93 ? 12.215 6.744 10.848 1.00 67.25 93 ASN A O 1
ATOM 703 N N . ASP A 1 94 ? 11.086 6.293 8.954 1.00 74.50 94 ASP A N 1
ATOM 704 C CA . ASP A 1 94 ? 11.018 7.683 8.472 1.00 74.50 94 ASP A CA 1
ATOM 705 C C . ASP A 1 94 ? 9.948 8.541 9.177 1.00 74.50 94 ASP A C 1
ATOM 707 O O . ASP A 1 94 ? 9.849 9.742 8.919 1.00 74.50 94 ASP A O 1
ATOM 711 N N . CYS A 1 95 ? 9.133 7.944 10.050 1.00 78.56 95 CYS A N 1
ATOM 712 C CA . CYS A 1 95 ? 8.259 8.660 10.979 1.00 78.56 95 CYS A CA 1
ATOM 713 C C . CYS A 1 95 ? 8.065 7.923 12.296 1.00 78.56 95 CYS A C 1
ATOM 715 O O . CYS A 1 95 ? 8.292 6.717 12.436 1.00 78.56 95 CYS A O 1
ATOM 717 N N . SER A 1 96 ? 7.600 8.691 13.270 1.00 78.25 96 SER A N 1
ATOM 718 C CA . SER A 1 96 ? 7.190 8.205 14.573 1.00 78.25 96 SER A CA 1
ATOM 719 C C . SER A 1 96 ? 5.848 7.465 14.510 1.00 78.25 96 SER A C 1
ATOM 721 O O . SER A 1 96 ? 4.972 7.736 13.689 1.00 78.25 96 SER A O 1
ATOM 723 N N . LEU A 1 97 ? 5.626 6.568 15.477 1.00 73.44 97 LEU A N 1
ATOM 724 C CA . LEU A 1 97 ? 4.315 5.936 15.672 1.00 73.44 97 LEU A CA 1
ATOM 725 C C . LEU A 1 97 ? 3.207 6.974 15.933 1.00 73.44 97 LEU A C 1
ATOM 727 O O . LEU A 1 97 ? 2.046 6.730 15.613 1.00 73.44 97 LEU A O 1
ATOM 731 N N . LEU A 1 98 ? 3.556 8.112 16.540 1.00 75.62 98 LEU A N 1
ATOM 732 C CA . LEU A 1 98 ? 2.608 9.185 16.818 1.00 75.62 98 LEU A CA 1
ATOM 733 C C . LEU A 1 98 ? 2.105 9.830 15.524 1.00 75.62 98 LEU A C 1
ATOM 735 O O . LEU A 1 98 ? 0.904 10.035 15.386 1.00 75.62 98 LEU A O 1
ATOM 739 N N . GLU A 1 99 ? 2.996 10.104 14.572 1.00 75.75 99 GLU A N 1
ATOM 740 C CA . GLU A 1 99 ? 2.615 10.613 13.248 1.00 75.75 99 GLU A CA 1
ATOM 741 C C . GLU A 1 99 ? 1.742 9.606 12.503 1.00 75.75 99 GLU A C 1
ATOM 743 O O . GLU A 1 99 ? 0.684 9.978 11.999 1.00 75.75 99 GLU A O 1
ATOM 748 N N . PHE A 1 100 ? 2.101 8.318 12.535 1.00 75.44 100 PHE A N 1
ATOM 749 C CA . PHE A 1 100 ? 1.240 7.262 11.998 1.00 75.44 100 PHE A CA 1
ATOM 750 C C . PHE A 1 100 ? -0.161 7.290 12.600 1.00 75.44 100 PHE A C 1
ATOM 752 O O . PHE A 1 100 ? -1.134 7.281 11.861 1.00 75.44 100 PHE A O 1
ATOM 759 N N . ARG A 1 101 ? -0.293 7.382 13.926 1.00 73.25 101 ARG A N 1
ATOM 760 C CA . ARG A 1 101 ? -1.609 7.437 14.583 1.00 73.25 101 ARG A CA 1
ATOM 761 C C . ARG A 1 101 ? -2.417 8.676 14.207 1.00 73.25 101 ARG A C 1
ATOM 763 O O . ARG A 1 101 ? -3.630 8.570 14.090 1.00 73.25 101 ARG A O 1
ATOM 770 N N . LYS A 1 102 ? -1.762 9.825 14.020 1.00 73.56 102 LYS A N 1
ATOM 771 C CA . LYS A 1 102 ? -2.429 11.077 13.634 1.00 73.56 102 LYS A CA 1
ATOM 772 C C . LYS A 1 102 ? -3.035 11.005 12.233 1.00 73.56 102 LYS A C 1
ATOM 774 O O . LYS A 1 102 ? -4.113 11.542 12.019 1.00 73.56 102 LYS A O 1
ATOM 779 N N . HIS A 1 103 ? -2.351 10.350 11.299 1.00 72.44 103 HIS A N 1
ATOM 780 C CA . HIS A 1 103 ? -2.731 10.372 9.885 1.00 72.44 103 HIS A CA 1
ATOM 781 C C . HIS A 1 103 ? -3.377 9.068 9.388 1.00 72.44 103 HIS A C 1
ATOM 783 O O . HIS A 1 103 ? -4.101 9.100 8.399 1.00 72.44 103 HIS A O 1
ATOM 789 N N . ALA A 1 104 ? -3.206 7.940 10.089 1.00 62.16 104 ALA A N 1
ATOM 790 C CA . ALA A 1 104 ? -3.840 6.660 9.743 1.00 62.16 104 ALA A CA 1
ATOM 791 C C . ALA A 1 104 ? -5.374 6.673 9.879 1.00 62.16 104 ALA A C 1
ATOM 793 O O . ALA A 1 104 ? -6.034 5.767 9.384 1.00 62.16 104 ALA A O 1
ATOM 794 N N . TRP A 1 105 ? -5.945 7.671 10.560 1.00 55.16 105 TRP A N 1
ATOM 795 C CA . TRP A 1 105 ? -7.397 7.824 10.717 1.00 55.16 105 TRP A CA 1
ATOM 796 C C . TRP A 1 105 ? -8.071 8.474 9.504 1.00 55.16 105 TRP A C 1
ATOM 798 O O . TRP A 1 105 ? -9.295 8.497 9.432 1.00 55.16 105 TRP A O 1
ATOM 808 N N . VAL A 1 106 ? -7.291 8.981 8.545 1.00 53.56 106 VAL A N 1
ATOM 809 C CA . VAL A 1 106 ? -7.803 9.630 7.336 1.00 53.56 106 VAL A CA 1
ATOM 810 C C . VAL A 1 106 ? -7.654 8.667 6.158 1.00 53.56 106 VAL A C 1
ATOM 812 O O . VAL A 1 106 ? -6.799 8.835 5.294 1.00 53.56 106 VAL A O 1
ATOM 815 N N . LEU A 1 107 ? -8.467 7.609 6.151 1.00 52.66 107 LEU A N 1
ATOM 816 C CA . LEU A 1 107 ? -8.896 6.978 4.904 1.00 52.66 107 LEU A CA 1
ATOM 817 C C . LEU A 1 107 ? -10.188 7.695 4.524 1.00 52.66 107 LEU A C 1
ATOM 819 O O . LEU A 1 107 ? -11.275 7.274 4.919 1.00 52.66 107 LEU A O 1
ATOM 823 N N . ASP A 1 108 ? -10.055 8.836 3.854 1.00 46.72 108 ASP A N 1
ATOM 824 C CA . ASP A 1 108 ? -11.204 9.572 3.339 1.00 46.72 108 ASP A CA 1
ATOM 825 C C . ASP A 1 108 ? -11.816 8.723 2.219 1.00 46.72 108 ASP A C 1
ATOM 827 O O . ASP A 1 108 ? -11.361 8.724 1.079 1.00 46.72 108 ASP A O 1
ATOM 831 N N . SER A 1 109 ? -12.769 7.866 2.580 1.00 52.00 109 SER A N 1
ATOM 832 C CA . SER A 1 109 ? -13.541 7.118 1.598 1.00 52.00 109 SER A CA 1
ATOM 833 C C . SER A 1 109 ? -14.586 8.085 1.058 1.00 52.00 109 SER A C 1
ATOM 835 O O . SER A 1 109 ? -15.484 8.457 1.824 1.00 52.00 109 SER A O 1
ATOM 837 N N . PRO A 1 110 ? -14.510 8.514 -0.217 1.00 49.69 110 PRO A N 1
ATOM 838 C CA . PRO A 1 110 ? -15.576 9.320 -0.780 1.00 49.69 110 PRO A CA 1
ATOM 839 C C . PRO A 1 110 ? -16.894 8.563 -0.608 1.00 49.69 110 PRO A C 1
ATOM 841 O O . PRO A 1 110 ? -16.950 7.338 -0.767 1.00 49.69 110 PRO A O 1
ATOM 844 N N . LEU A 1 111 ? -17.949 9.290 -0.230 1.00 44.44 111 LEU A N 1
ATOM 845 C CA . LEU A 1 111 ? -19.284 8.715 -0.110 1.00 44.44 111 LEU A CA 1
ATOM 846 C C . LEU A 1 111 ? -19.606 7.944 -1.399 1.00 44.44 111 LEU A C 1
ATOM 848 O O . LEU A 1 111 ? -19.325 8.459 -2.487 1.00 44.44 111 LEU A O 1
ATOM 852 N N . PRO A 1 112 ? -20.182 6.729 -1.306 1.00 46.25 112 PRO A N 1
ATOM 853 C CA . PRO A 1 112 ? -20.570 5.993 -2.497 1.00 46.25 112 PRO A CA 1
ATOM 854 C C . PRO A 1 112 ? -21.459 6.892 -3.367 1.00 46.25 112 PRO A C 1
ATOM 856 O O . PRO A 1 112 ? -22.305 7.609 -2.816 1.00 46.25 112 PRO A O 1
ATOM 859 N N . PRO A 1 113 ? -21.267 6.894 -4.700 1.00 45.09 113 PRO A N 1
ATOM 860 C CA . PRO A 1 113 ? -22.031 7.759 -5.587 1.00 45.09 113 PRO A CA 1
ATOM 861 C C . PRO A 1 113 ? -23.520 7.530 -5.339 1.00 45.09 113 PRO A C 1
ATOM 863 O O . PRO A 1 113 ? -23.969 6.380 -5.259 1.00 45.09 113 PRO A O 1
ATOM 866 N N . SER A 1 114 ? -24.286 8.615 -5.169 1.00 43.12 114 SER A N 1
ATOM 867 C CA . SER A 1 114 ? -25.727 8.473 -4.991 1.00 43.12 114 SER A CA 1
ATOM 868 C C . SER A 1 114 ? -26.273 7.757 -6.221 1.00 43.12 114 SER A C 1
ATOM 870 O O . SER A 1 114 ? -25.949 8.103 -7.363 1.00 43.12 114 SER A O 1
ATOM 872 N N . LYS A 1 115 ? -27.058 6.698 -5.998 1.00 43.22 115 LYS A N 1
ATOM 873 C CA . LYS A 1 115 ? -27.840 6.114 -7.083 1.00 43.22 115 LYS A CA 1
ATOM 874 C C . LYS A 1 115 ? -28.722 7.245 -7.601 1.00 43.22 115 LYS A C 1
ATOM 876 O O . LYS A 1 115 ? -29.594 7.708 -6.869 1.00 43.22 115 LYS A O 1
ATOM 881 N N . LYS A 1 116 ? -28.451 7.730 -8.816 1.00 43.84 116 LYS A N 1
ATOM 882 C CA . LYS A 1 116 ? -29.400 8.594 -9.518 1.00 43.84 116 LYS A CA 1
ATOM 883 C C . LYS A 1 116 ? -30.712 7.810 -9.604 1.00 43.84 116 LYS A C 1
ATOM 885 O O . LYS A 1 116 ? -30.692 6.667 -10.063 1.00 43.84 116 LYS A O 1
ATOM 890 N N . ALA A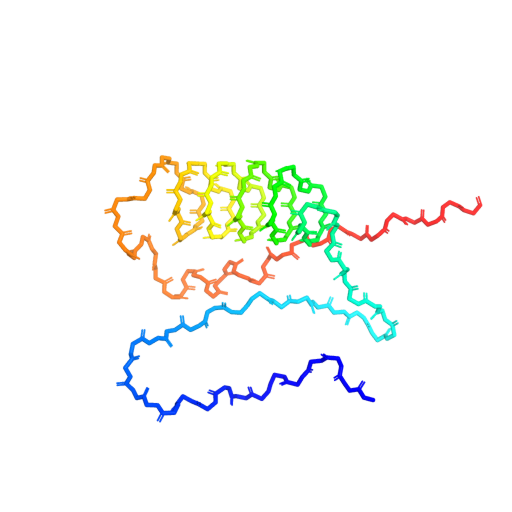 1 117 ? -31.766 8.395 -9.040 1.00 43.47 117 ALA A N 1
ATOM 891 C CA . ALA A 1 117 ? -33.137 7.919 -9.172 1.00 43.47 117 ALA A CA 1
ATOM 892 C C . ALA A 1 117 ? -33.599 8.035 -10.628 1.00 43.47 117 ALA A C 1
ATOM 894 O O . ALA A 1 117 ? -33.107 8.963 -11.316 1.00 43.47 117 ALA A O 1
#